Protein AF-A0A6M3JFD9-F1 (afdb_monomer_lite)

Sequence (118 aa):
MDAIRNLLKKIDLKIILIVCLLIGVVTLGWASYWRPKAPDTQKLLADMQAKLQKQFQADIKDRDAKIRDLTSRVTVSNGVISSLRKKMAEVKNEPIKEPPKTNRELRDRFIALGFPPK

Foldseek 3Di:
DVVVVVVVVPDDVVVVVVVVVVVVVVVVVVVVVPPPDDPPVVVVVVVVVVVVVVVVVVVVVVVVVVVVVVVVVVVVVVVVVVVVVVVVVVVVPPPPPPDDPDPVVVQVVCVVVVRHDD

Radius of gyration: 50.24 Å; chains: 1; bounding box: 88×32×130 Å

Structure (mmCIF, N/CA/C/O backbone):
data_AF-A0A6M3JFD9-F1
#
_entry.id   AF-A0A6M3JFD9-F1
#
loop_
_atom_site.group_PDB
_atom_site.id
_atom_site.type_symbol
_atom_site.label_atom_id
_atom_site.label_alt_id
_atom_site.label_comp_id
_atom_site.label_asym_id
_atom_site.label_entity_id
_atom_site.label_seq_id
_atom_site.pdbx_PDB_ins_code
_atom_site.Cartn_x
_atom_site.Cartn_y
_atom_site.Cartn_z
_atom_site.occupancy
_atom_site.B_iso_or_equiv
_atom_site.auth_seq_id
_atom_site.auth_comp_id
_atom_site.auth_asym_id
_atom_site.auth_atom_id
_atom_site.pdbx_PDB_model_num
ATOM 1 N N . MET A 1 1 ? 51.397 -14.039 -59.972 1.00 51.97 1 MET A N 1
ATOM 2 C CA . MET A 1 1 ? 51.222 -12.616 -59.588 1.00 51.97 1 MET A CA 1
ATOM 3 C C . MET A 1 1 ? 51.441 -11.646 -60.754 1.00 51.97 1 MET A C 1
ATOM 5 O O . MET A 1 1 ? 50.959 -10.522 -60.681 1.00 51.97 1 MET A O 1
ATOM 9 N N . ASP A 1 2 ? 52.088 -12.060 -61.848 1.00 54.81 2 ASP A N 1
ATOM 10 C CA . ASP A 1 2 ? 52.437 -11.152 -62.955 1.00 54.81 2 ASP A CA 1
ATOM 11 C C . ASP A 1 2 ? 51.279 -10.817 -63.907 1.00 54.81 2 AS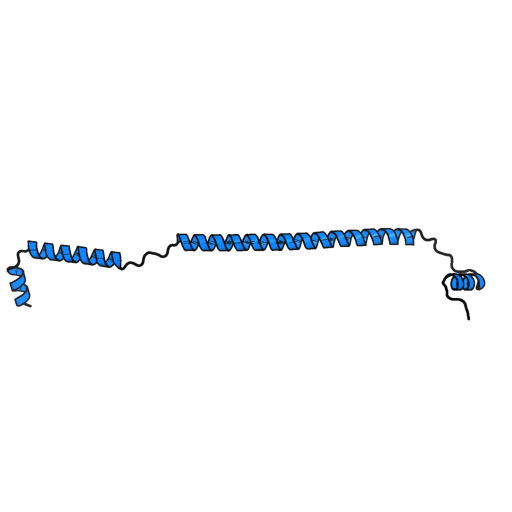P A C 1
ATOM 13 O O . ASP A 1 2 ? 51.224 -9.712 -64.444 1.00 54.81 2 ASP A O 1
ATOM 17 N N . ALA A 1 3 ? 50.288 -11.706 -64.043 1.00 57.41 3 ALA A N 1
ATOM 18 C CA . ALA A 1 3 ? 49.088 -11.452 -64.849 1.00 57.41 3 ALA A CA 1
ATOM 19 C C . ALA A 1 3 ? 48.241 -10.284 -64.301 1.00 57.41 3 ALA A C 1
ATOM 21 O O . ALA A 1 3 ? 47.782 -9.431 -65.058 1.00 57.41 3 ALA A O 1
ATOM 22 N N . ILE A 1 4 ? 48.109 -10.192 -62.974 1.00 60.97 4 ILE A N 1
ATOM 23 C CA . ILE A 1 4 ? 47.383 -9.107 -62.292 1.00 60.97 4 ILE A CA 1
ATOM 24 C C . ILE A 1 4 ? 48.153 -7.786 -62.426 1.00 60.97 4 ILE A C 1
ATOM 26 O O . ILE A 1 4 ? 47.566 -6.734 -62.667 1.00 60.97 4 ILE A O 1
ATOM 30 N N . ARG A 1 5 ? 49.487 -7.847 -62.343 1.00 60.97 5 ARG A N 1
ATOM 31 C CA . ARG A 1 5 ? 50.374 -6.680 -62.444 1.00 60.97 5 ARG A CA 1
ATOM 32 C C . ARG A 1 5 ? 50.365 -6.063 -63.852 1.00 60.97 5 ARG A C 1
ATOM 34 O O . ARG A 1 5 ? 50.401 -4.842 -63.979 1.00 60.97 5 ARG A O 1
ATOM 41 N N . ASN A 1 6 ? 50.258 -6.885 -64.899 1.00 59.38 6 ASN A N 1
ATOM 42 C CA . ASN A 1 6 ? 50.129 -6.421 -66.286 1.00 59.38 6 ASN A CA 1
ATOM 43 C C . ASN A 1 6 ? 48.720 -5.908 -66.633 1.00 59.38 6 ASN A C 1
ATOM 45 O O . ASN A 1 6 ? 48.601 -4.987 -67.439 1.00 59.38 6 ASN A O 1
ATOM 49 N N . LEU A 1 7 ? 47.668 -6.441 -66.001 1.00 59.47 7 LEU A N 1
ATOM 50 C CA . LEU A 1 7 ? 46.309 -5.896 -66.107 1.00 59.47 7 LEU A CA 1
ATOM 51 C C . LEU A 1 7 ? 46.200 -4.513 -65.446 1.00 59.47 7 LEU A C 1
ATOM 53 O O . LEU A 1 7 ? 45.646 -3.598 -66.050 1.00 59.47 7 LEU A O 1
ATOM 57 N N . LEU A 1 8 ? 46.810 -4.319 -64.270 1.00 59.03 8 LEU A N 1
ATOM 58 C CA . LEU A 1 8 ? 46.835 -3.019 -63.585 1.00 59.03 8 LEU A CA 1
ATOM 59 C C . LEU A 1 8 ? 47.589 -1.928 -64.362 1.00 59.03 8 LEU A C 1
ATOM 61 O O . LEU A 1 8 ? 47.222 -0.766 -64.265 1.00 59.03 8 LEU A O 1
ATOM 65 N N . LYS A 1 9 ? 48.618 -2.282 -65.145 1.00 61.88 9 LYS A N 1
ATOM 66 C CA . LYS A 1 9 ? 49.362 -1.317 -65.980 1.00 61.88 9 LYS A CA 1
ATOM 67 C C . LYS A 1 9 ? 48.565 -0.793 -67.181 1.00 61.88 9 LYS A C 1
ATOM 69 O O . LYS A 1 9 ? 48.901 0.269 -67.692 1.00 61.88 9 LYS A O 1
ATOM 74 N N . LYS A 1 10 ? 47.562 -1.541 -67.657 1.00 64.44 10 LYS A N 1
ATOM 75 C CA . LYS A 1 10 ? 46.708 -1.154 -68.798 1.00 64.44 10 LYS A CA 1
ATOM 76 C C . LYS A 1 10 ? 45.469 -0.365 -68.386 1.00 64.44 10 LYS A C 1
ATOM 78 O O . LYS A 1 10 ? 44.881 0.309 -69.225 1.00 64.44 10 LYS A O 1
ATOM 83 N N . ILE A 1 11 ? 45.051 -0.486 -67.132 1.00 66.12 11 ILE A N 1
ATOM 84 C CA . ILE A 1 11 ? 43.870 0.198 -66.618 1.00 66.12 11 ILE A CA 1
ATOM 85 C C . ILE A 1 11 ? 44.312 1.569 -66.121 1.00 66.12 11 ILE A C 1
ATOM 87 O O . ILE A 1 11 ? 45.193 1.683 -65.273 1.00 66.12 11 ILE A O 1
ATOM 91 N N . ASP A 1 12 ? 43.691 2.606 -66.671 1.00 74.44 12 ASP A N 1
ATOM 92 C CA . ASP A 1 12 ? 43.962 3.989 -66.307 1.00 74.44 12 ASP A CA 1
ATOM 93 C C . ASP A 1 12 ? 43.771 4.168 -64.792 1.00 74.44 12 ASP A C 1
ATOM 95 O O . ASP A 1 12 ? 42.737 3.776 -64.239 1.00 74.44 12 ASP A O 1
ATOM 99 N N . LEU A 1 13 ? 44.759 4.745 -64.101 1.00 73.94 13 LEU A N 1
ATOM 100 C CA . LEU A 1 13 ? 44.790 4.849 -62.631 1.00 73.94 13 LEU A CA 1
ATOM 101 C C . LEU A 1 13 ? 43.500 5.484 -62.072 1.00 73.94 13 LEU A C 1
ATOM 103 O O . LEU A 1 13 ? 43.033 5.138 -60.987 1.00 73.94 13 LEU A O 1
ATOM 107 N N . LYS A 1 14 ? 42.887 6.373 -62.863 1.00 73.62 14 LYS A N 1
ATOM 108 C CA . LYS A 1 14 ? 41.606 7.034 -62.585 1.00 73.62 14 LYS A CA 1
ATOM 109 C C . LYS A 1 14 ? 40.445 6.044 -62.433 1.00 73.62 14 LYS A C 1
ATOM 111 O O . LYS A 1 14 ? 39.612 6.225 -61.552 1.00 73.62 14 LYS A O 1
ATOM 116 N N . ILE A 1 15 ? 40.401 4.985 -63.243 1.00 79.19 15 ILE A N 1
ATOM 117 C CA . ILE A 1 15 ? 39.338 3.967 -63.213 1.00 79.19 15 ILE A CA 1
ATOM 118 C C . ILE A 1 15 ? 39.442 3.134 -61.932 1.00 79.19 15 ILE A C 1
ATOM 120 O O . ILE A 1 15 ? 38.435 2.893 -61.272 1.00 79.19 15 ILE A O 1
ATOM 124 N N . ILE A 1 16 ? 40.661 2.758 -61.532 1.00 79.44 16 ILE A N 1
ATOM 125 C CA . ILE A 1 16 ? 40.904 2.026 -60.278 1.00 79.44 16 ILE A CA 1
ATOM 126 C C . ILE A 1 16 ? 40.447 2.867 -59.077 1.00 79.44 16 ILE A C 1
ATOM 128 O O . ILE A 1 16 ? 39.777 2.358 -58.180 1.00 79.44 16 ILE A O 1
ATOM 132 N N . LEU A 1 17 ? 40.744 4.169 -59.093 1.00 79.44 17 LEU A N 1
ATOM 133 C CA . LEU A 1 17 ? 40.327 5.110 -58.051 1.00 79.44 17 LEU A CA 1
ATOM 134 C C . LEU A 1 17 ? 38.797 5.213 -57.936 1.00 79.44 17 LEU A C 1
ATOM 136 O O . LEU A 1 17 ? 38.264 5.178 -56.828 1.00 79.44 17 LEU A O 1
ATOM 140 N N . ILE A 1 18 ? 38.088 5.273 -59.068 1.00 83.31 18 ILE A N 1
ATOM 141 C CA . ILE A 1 18 ? 36.617 5.324 -59.108 1.00 83.31 18 ILE A CA 1
ATOM 142 C C . ILE A 1 18 ? 36.001 4.027 -58.567 1.00 83.31 18 ILE A C 1
ATOM 144 O O . ILE A 1 18 ? 35.056 4.078 -57.779 1.00 83.31 18 ILE A O 1
ATOM 148 N N . VAL A 1 19 ? 36.548 2.865 -58.933 1.00 84.88 19 VAL A N 1
ATOM 149 C CA . VAL A 1 19 ? 36.062 1.563 -58.447 1.00 84.88 19 VAL A CA 1
ATOM 150 C C . VAL A 1 19 ? 36.270 1.425 -56.936 1.00 84.88 19 VAL A C 1
ATOM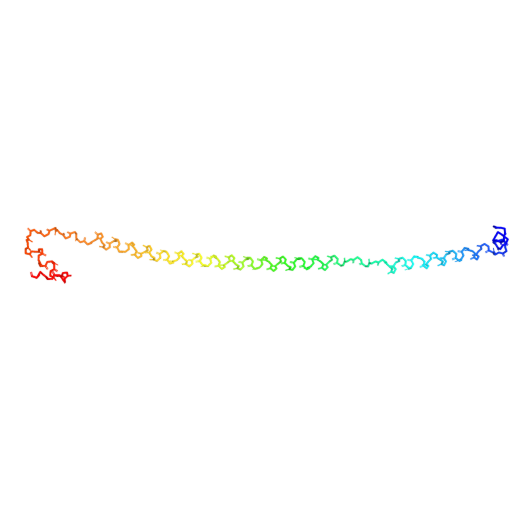 152 O O . VAL A 1 19 ? 35.349 1.018 -56.229 1.00 84.88 19 VAL A O 1
ATOM 155 N N . CYS A 1 20 ? 37.431 1.828 -56.413 1.00 83.00 20 CYS A N 1
ATOM 156 C CA . CYS A 1 20 ? 37.677 1.843 -54.970 1.00 83.00 20 CYS A CA 1
ATOM 157 C C . CYS A 1 20 ? 36.709 2.776 -54.225 1.00 83.00 20 CYS A C 1
ATOM 159 O O . CYS A 1 20 ? 36.218 2.420 -53.153 1.00 83.00 20 CYS A O 1
ATOM 161 N N . LEU A 1 21 ? 36.393 3.941 -54.799 1.00 85.06 21 LEU A N 1
ATOM 162 C CA . LEU A 1 21 ? 35.455 4.895 -54.206 1.00 85.06 21 LEU A CA 1
ATOM 163 C C . LEU A 1 21 ? 34.029 4.327 -54.165 1.00 85.06 21 LEU A C 1
ATOM 165 O O . LEU A 1 21 ? 33.367 4.408 -53.132 1.00 85.06 21 LEU A O 1
ATOM 169 N N . LEU A 1 22 ? 33.583 3.670 -55.239 1.00 84.62 22 LEU A N 1
ATOM 170 C CA . LEU A 1 22 ? 32.279 3.000 -55.288 1.00 84.62 22 LEU A CA 1
ATOM 171 C C . LEU A 1 22 ? 32.167 1.872 -54.254 1.00 84.62 22 LEU A C 1
ATOM 173 O O . LEU A 1 22 ? 31.168 1.794 -53.540 1.00 84.62 22 LEU A O 1
ATOM 177 N N . ILE A 1 23 ? 33.204 1.042 -54.110 1.00 85.00 23 ILE A N 1
ATOM 178 C CA . ILE A 1 23 ? 33.241 -0.016 -53.087 1.00 85.00 23 ILE A CA 1
ATOM 179 C C . ILE A 1 23 ? 33.206 0.594 -51.676 1.00 85.00 23 ILE A C 1
ATOM 181 O O . ILE A 1 23 ? 32.495 0.094 -50.801 1.00 85.00 23 ILE A O 1
ATOM 185 N N . GLY A 1 24 ? 33.908 1.709 -51.451 1.00 81.81 24 GLY A N 1
ATOM 186 C CA . GLY A 1 24 ? 33.868 2.443 -50.183 1.00 81.81 24 GLY A CA 1
ATOM 187 C C . GLY A 1 24 ? 32.464 2.948 -49.832 1.00 81.81 24 GLY A C 1
ATOM 188 O O . GLY A 1 24 ? 31.998 2.763 -48.711 1.00 81.81 24 GLY A O 1
ATOM 189 N N . VAL A 1 25 ? 31.742 3.519 -50.798 1.00 83.69 25 VAL A N 1
ATOM 190 C CA . VAL A 1 25 ? 30.371 4.017 -50.582 1.00 83.69 25 VAL A CA 1
ATOM 191 C C . VAL A 1 25 ? 29.394 2.870 -50.307 1.00 83.69 25 VAL A C 1
ATOM 193 O O . VAL A 1 25 ? 28.581 2.962 -49.386 1.00 83.69 25 VAL A O 1
ATOM 196 N N . VAL A 1 26 ? 29.495 1.765 -51.051 1.00 83.62 26 VAL A N 1
ATOM 197 C CA . VAL A 1 26 ? 28.627 0.591 -50.862 1.00 83.62 26 VAL A CA 1
ATOM 198 C C . VAL A 1 26 ? 28.866 -0.059 -49.498 1.00 83.62 26 VAL A C 1
ATOM 200 O O . VAL A 1 26 ? 27.909 -0.379 -48.797 1.00 83.62 26 VAL A O 1
ATOM 203 N N . THR A 1 27 ? 30.123 -0.204 -49.075 1.00 79.19 27 THR A N 1
ATOM 204 C CA . THR A 1 27 ? 30.457 -0.813 -47.775 1.00 79.19 27 THR A CA 1
ATOM 205 C C . THR A 1 27 ? 30.013 0.051 -46.593 1.00 79.19 27 THR A C 1
ATOM 207 O O . THR A 1 27 ? 29.482 -0.484 -45.619 1.00 79.19 27 THR A O 1
ATOM 210 N N . LEU A 1 28 ? 30.130 1.380 -46.690 1.00 77.88 28 LEU A N 1
ATOM 211 C CA . LEU A 1 28 ? 29.608 2.309 -45.680 1.00 77.88 28 LEU A CA 1
ATOM 212 C C . LEU A 1 28 ? 28.075 2.288 -45.605 1.00 77.88 28 LEU A C 1
ATOM 214 O O . LEU A 1 28 ? 27.513 2.256 -44.507 1.00 77.88 28 LEU A O 1
ATOM 218 N N . GLY A 1 29 ? 27.391 2.259 -46.753 1.00 76.94 29 GLY A N 1
ATOM 219 C CA . GLY A 1 29 ? 25.933 2.130 -46.809 1.00 76.94 29 GLY A CA 1
ATOM 220 C C . GLY A 1 29 ? 25.448 0.817 -46.191 1.00 76.94 29 GLY A C 1
ATOM 221 O O . GLY A 1 29 ? 24.489 0.808 -45.416 1.00 76.94 29 GLY A O 1
ATOM 222 N N . TRP A 1 30 ? 26.161 -0.280 -46.451 1.00 76.31 30 TRP A N 1
ATOM 223 C CA . TRP A 1 30 ? 25.825 -1.591 -45.904 1.00 76.31 30 TRP A CA 1
ATOM 224 C C . TRP A 1 30 ? 26.058 -1.662 -44.391 1.00 76.31 30 TRP A C 1
ATOM 226 O O . TRP A 1 30 ? 25.184 -2.120 -43.655 1.00 76.31 30 TRP A O 1
ATOM 236 N N . ALA A 1 31 ? 27.175 -1.114 -43.905 1.00 72.06 31 ALA A N 1
ATOM 237 C CA . ALA A 1 31 ? 27.462 -1.017 -42.476 1.00 72.06 31 ALA A CA 1
ATOM 238 C C . ALA A 1 31 ? 26.440 -0.142 -41.728 1.00 72.06 31 ALA A C 1
ATOM 240 O O . ALA A 1 31 ? 26.100 -0.438 -40.585 1.00 72.06 31 ALA A O 1
ATOM 241 N N . SER A 1 32 ? 25.928 0.916 -42.362 1.00 67.75 32 SER A N 1
ATOM 242 C CA . SER A 1 32 ? 24.887 1.773 -41.782 1.00 67.75 32 SER A CA 1
ATOM 243 C C . SER A 1 32 ? 23.523 1.072 -41.721 1.00 67.75 32 SER A C 1
ATOM 245 O O . SER A 1 32 ? 22.819 1.184 -40.720 1.00 67.75 32 SER A O 1
ATOM 247 N N . TYR A 1 33 ? 23.172 0.290 -42.748 1.00 70.31 33 TYR A N 1
ATOM 248 C CA . TYR A 1 33 ? 21.908 -0.455 -42.807 1.00 70.31 33 TYR A CA 1
ATOM 249 C C . TYR A 1 33 ? 21.840 -1.610 -41.796 1.00 70.31 33 TYR A C 1
ATOM 251 O O . TYR A 1 33 ? 20.781 -1.880 -41.236 1.00 70.31 33 TYR A O 1
ATOM 259 N N . TRP A 1 34 ? 22.969 -2.278 -41.540 1.00 68.75 34 TRP A N 1
ATOM 260 C CA . TRP A 1 34 ? 23.045 -3.415 -40.614 1.00 68.75 34 TRP A CA 1
ATOM 261 C C . TRP A 1 34 ? 23.283 -3.024 -39.158 1.00 68.75 34 TRP A C 1
ATOM 263 O O . TRP A 1 34 ? 23.253 -3.896 -38.290 1.00 68.75 34 TRP A O 1
ATOM 273 N N . ARG A 1 35 ? 23.507 -1.738 -38.851 1.00 65.56 35 ARG A N 1
ATOM 274 C CA . ARG A 1 35 ? 23.564 -1.310 -37.452 1.00 65.56 35 ARG A CA 1
ATOM 275 C C . ARG A 1 35 ? 22.178 -1.501 -36.835 1.00 65.56 35 ARG A C 1
ATOM 277 O O . ARG A 1 35 ? 21.237 -0.832 -37.269 1.00 65.56 35 ARG A O 1
ATOM 284 N N . PRO A 1 36 ? 22.027 -2.374 -35.822 1.00 62.19 36 PRO A N 1
ATOM 285 C CA . PRO A 1 36 ? 20.771 -2.464 -35.104 1.00 62.19 36 PRO A CA 1
ATOM 286 C C . PRO A 1 36 ? 20.477 -1.077 -34.536 1.00 62.19 36 PRO A C 1
ATOM 288 O O . PRO A 1 36 ? 21.325 -0.482 -33.865 1.00 62.19 36 PRO A O 1
ATOM 291 N N . LYS A 1 37 ? 19.297 -0.534 -34.858 1.00 67.19 37 LYS A N 1
ATOM 292 C CA . LYS A 1 37 ? 18.808 0.693 -34.224 1.00 67.19 37 LYS A CA 1
ATOM 293 C C . LYS A 1 37 ? 18.922 0.469 -32.720 1.00 67.19 37 LYS A C 1
ATOM 295 O O . LYS A 1 37 ? 18.387 -0.522 -32.220 1.00 67.19 37 LYS A O 1
ATOM 300 N N . ALA A 1 38 ? 19.682 1.327 -32.038 1.00 64.69 38 ALA A N 1
ATOM 301 C CA . ALA A 1 38 ? 19.816 1.261 -30.591 1.00 64.69 38 ALA A CA 1
ATOM 302 C C . ALA A 1 38 ? 18.411 1.119 -29.981 1.00 64.69 38 ALA A C 1
ATOM 304 O O . ALA A 1 38 ? 17.493 1.798 -30.454 1.00 64.69 38 ALA A O 1
ATOM 305 N N . PRO A 1 39 ? 18.210 0.214 -29.007 1.00 62.56 39 PRO A N 1
ATOM 306 C CA . PRO A 1 39 ? 16.905 0.056 -28.384 1.00 62.56 39 PRO A CA 1
ATOM 307 C C . PRO A 1 39 ? 16.442 1.425 -27.888 1.00 62.56 39 PRO A C 1
ATOM 309 O O . PRO A 1 39 ? 17.251 2.167 -27.329 1.00 62.56 39 PRO A O 1
ATOM 312 N N . ASP A 1 40 ? 15.172 1.762 -28.139 1.00 74.50 40 ASP A N 1
ATOM 313 C CA . ASP A 1 40 ? 14.544 3.023 -27.730 1.00 74.50 40 ASP A CA 1
ATOM 314 C C . ASP A 1 40 ? 14.636 3.153 -26.200 1.00 74.50 40 ASP A C 1
ATOM 316 O O . ASP A 1 40 ? 13.715 2.800 -25.460 1.00 74.50 40 ASP A O 1
ATOM 320 N N . THR A 1 41 ? 15.763 3.656 -25.703 1.00 71.62 41 THR A N 1
ATOM 321 C CA . THR A 1 41 ? 16.037 3.865 -24.277 1.00 71.62 41 THR A CA 1
ATOM 322 C C . THR A 1 41 ? 14.980 4.764 -23.649 1.00 71.62 41 THR A C 1
ATOM 324 O O . THR A 1 41 ? 14.631 4.586 -22.486 1.00 71.62 41 THR A O 1
ATOM 327 N N . GLN A 1 42 ? 14.387 5.658 -24.444 1.00 73.25 42 GLN A N 1
ATOM 328 C CA . GLN A 1 42 ? 13.253 6.488 -24.048 1.00 73.25 42 GLN A CA 1
ATOM 329 C C . GLN A 1 42 ? 11.993 5.674 -23.728 1.00 73.25 42 GLN A C 1
ATOM 331 O O . GLN A 1 42 ? 11.316 5.974 -22.748 1.00 73.25 42 GLN A O 1
ATOM 336 N N . LYS A 1 43 ? 11.685 4.622 -24.501 1.00 79.62 43 LYS A N 1
ATOM 337 C CA . LYS A 1 43 ? 10.530 3.752 -24.221 1.00 79.62 43 LYS A CA 1
ATOM 338 C C . LYS A 1 43 ? 10.751 2.931 -22.959 1.00 79.62 43 LYS A C 1
ATOM 340 O O . LYS A 1 43 ? 9.832 2.804 -22.158 1.00 79.62 43 LYS A O 1
ATOM 345 N N . LEU A 1 44 ? 11.969 2.422 -22.762 1.00 82.38 44 LEU A N 1
ATOM 346 C CA . LEU A 1 44 ? 12.319 1.682 -21.550 1.00 82.38 44 LEU A CA 1
ATOM 347 C C . LEU A 1 44 ? 12.214 2.572 -20.302 1.00 82.38 44 LEU A C 1
ATOM 349 O O . LEU A 1 44 ? 11.639 2.152 -19.301 1.00 82.38 44 LEU A O 1
ATOM 353 N N . LEU A 1 45 ? 12.714 3.812 -20.374 1.00 83.75 45 LEU A N 1
ATOM 354 C CA . LEU A 1 45 ? 12.584 4.777 -19.280 1.00 83.75 45 LEU A CA 1
ATOM 355 C C . LEU A 1 45 ? 11.119 5.114 -18.987 1.00 83.75 45 LEU A C 1
ATOM 357 O O . LEU A 1 45 ? 10.720 5.121 -17.824 1.00 83.75 45 LEU A O 1
ATOM 361 N N . ALA A 1 46 ? 10.317 5.365 -20.024 1.00 86.88 46 ALA A N 1
ATOM 362 C CA . ALA A 1 46 ? 8.900 5.675 -19.865 1.00 86.88 46 ALA A CA 1
ATOM 363 C C . ALA A 1 46 ? 8.124 4.513 -19.221 1.00 86.88 46 ALA A C 1
ATOM 365 O O . ALA A 1 46 ? 7.310 4.740 -18.325 1.00 86.88 46 ALA A O 1
ATOM 366 N N . ASP A 1 47 ? 8.407 3.270 -19.621 1.00 90.81 47 ASP A N 1
ATOM 367 C CA . ASP A 1 47 ? 7.761 2.084 -19.051 1.00 90.81 47 ASP A CA 1
ATOM 368 C C . ASP A 1 47 ? 8.168 1.858 -17.585 1.00 90.81 47 ASP A C 1
ATOM 370 O O . ASP A 1 47 ? 7.320 1.622 -16.719 1.00 90.81 47 ASP A O 1
ATOM 374 N N . MET A 1 48 ? 9.454 2.043 -17.261 1.00 87.50 48 MET A N 1
ATOM 375 C CA . MET A 1 48 ? 9.930 2.003 -15.875 1.00 87.50 48 MET A CA 1
ATOM 376 C C . MET A 1 48 ? 9.271 3.081 -15.011 1.00 87.50 48 MET A C 1
ATOM 378 O O . MET A 1 48 ? 8.813 2.787 -13.904 1.00 87.50 48 MET A O 1
ATOM 382 N N . GLN A 1 49 ? 9.172 4.311 -15.517 1.00 91.06 49 GLN A N 1
ATOM 383 C CA . GLN A 1 49 ? 8.528 5.414 -14.808 1.00 91.06 49 GLN A CA 1
ATOM 384 C C . GLN A 1 49 ? 7.039 5.133 -14.567 1.00 91.06 49 GLN A C 1
ATOM 386 O O . GLN A 1 49 ? 6.549 5.333 -13.454 1.00 91.06 49 GLN A O 1
ATOM 391 N N . ALA A 1 50 ? 6.326 4.613 -15.568 1.00 92.38 50 ALA A N 1
ATOM 392 C CA . ALA A 1 50 ? 4.921 4.241 -15.434 1.00 92.38 50 ALA A CA 1
ATOM 393 C C . ALA A 1 50 ? 4.719 3.114 -14.408 1.00 92.38 50 ALA A C 1
ATOM 395 O O . ALA A 1 50 ? 3.778 3.153 -13.609 1.00 92.38 50 ALA A O 1
ATOM 396 N N . LYS A 1 51 ? 5.613 2.118 -14.389 1.00 93.31 51 LYS A N 1
ATOM 397 C CA . LYS A 1 51 ? 5.570 1.015 -13.421 1.00 93.31 51 LYS A CA 1
ATOM 398 C C . LYS A 1 51 ? 5.810 1.501 -11.993 1.00 93.31 51 LYS A C 1
ATOM 400 O O . LYS A 1 51 ? 5.044 1.139 -11.101 1.00 93.31 51 LYS A O 1
ATOM 405 N N . LEU A 1 52 ? 6.809 2.361 -11.793 1.00 93.31 52 LEU A N 1
ATOM 406 C CA . LEU A 1 52 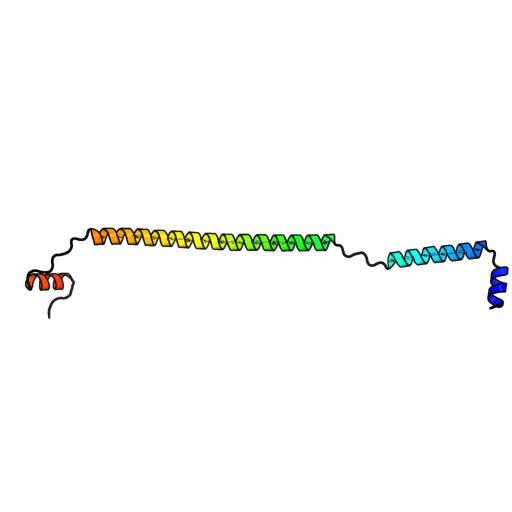? 7.089 3.004 -10.506 1.00 93.31 52 LEU A CA 1
ATOM 407 C C . LEU A 1 52 ? 5.888 3.817 -10.021 1.00 93.31 52 LEU A C 1
ATOM 409 O O . LEU A 1 52 ? 5.445 3.642 -8.891 1.00 93.31 52 LEU A O 1
ATOM 413 N N . GLN A 1 53 ? 5.302 4.653 -10.882 1.00 94.31 53 GLN A N 1
ATOM 414 C CA . GLN A 1 53 ? 4.126 5.447 -10.521 1.00 94.31 53 GLN A CA 1
ATOM 415 C C . GLN A 1 53 ? 2.940 4.574 -10.099 1.00 94.31 53 GLN A C 1
ATOM 417 O O . GLN A 1 53 ? 2.293 4.867 -9.093 1.00 94.31 53 GLN A O 1
ATOM 422 N N . LYS A 1 54 ? 2.670 3.481 -10.823 1.00 95.00 54 LYS A N 1
ATOM 423 C CA . LYS A 1 54 ? 1.609 2.533 -10.452 1.00 95.00 54 LYS A CA 1
ATOM 424 C C . LYS A 1 54 ? 1.874 1.874 -9.099 1.00 95.00 54 LYS A C 1
ATOM 426 O O . LYS A 1 54 ? 0.946 1.766 -8.302 1.00 95.00 54 LYS A O 1
ATOM 431 N N . GLN A 1 55 ? 3.115 1.465 -8.830 1.00 94.62 55 GLN A N 1
ATOM 432 C CA . GLN A 1 55 ? 3.496 0.881 -7.540 1.00 94.62 55 GLN A CA 1
ATOM 433 C C . GLN A 1 55 ? 3.321 1.881 -6.396 1.00 94.62 55 GLN A C 1
ATOM 435 O O . GLN A 1 55 ? 2.653 1.565 -5.418 1.00 94.62 55 GLN A O 1
ATOM 440 N N . PHE A 1 56 ? 3.807 3.115 -6.550 1.00 95.44 56 PHE A N 1
ATOM 441 C CA . PHE A 1 56 ? 3.631 4.148 -5.527 1.00 95.44 56 PHE A CA 1
ATOM 442 C C . PHE A 1 56 ? 2.158 4.466 -5.259 1.00 95.44 56 PHE A C 1
ATOM 444 O O . PHE A 1 56 ? 1.762 4.609 -4.106 1.00 95.44 56 PHE A O 1
ATOM 451 N N . GLN A 1 57 ? 1.322 4.546 -6.297 1.00 95.50 57 GLN A N 1
ATOM 452 C CA . GLN A 1 57 ? -0.114 4.764 -6.107 1.00 95.50 57 GLN A CA 1
ATOM 453 C C . GLN A 1 57 ? -0.794 3.597 -5.383 1.00 95.50 57 GLN A C 1
ATOM 455 O O . GLN A 1 57 ? -1.690 3.828 -4.570 1.00 95.50 57 GLN A O 1
ATOM 460 N N . ALA A 1 58 ? -0.393 2.357 -5.671 1.00 95.69 58 ALA A N 1
ATOM 461 C CA . ALA A 1 58 ? -0.905 1.184 -4.971 1.00 95.69 58 ALA A CA 1
ATOM 462 C C . ALA A 1 58 ? -0.488 1.190 -3.491 1.00 95.69 58 ALA A C 1
ATOM 464 O O . ALA A 1 58 ? -1.342 1.022 -2.623 1.00 95.69 58 ALA A O 1
ATOM 465 N N . ASP A 1 59 ? 0.782 1.479 -3.205 1.00 95.19 59 ASP A N 1
ATOM 466 C CA . ASP A 1 59 ? 1.312 1.554 -1.841 1.00 95.19 59 ASP A CA 1
ATOM 467 C C . ASP A 1 59 ? 0.642 2.657 -1.016 1.00 95.19 59 ASP A C 1
ATOM 469 O O . ASP A 1 59 ? 0.319 2.448 0.153 1.00 95.19 59 ASP A O 1
ATOM 473 N N . ILE A 1 60 ? 0.396 3.828 -1.613 1.00 95.19 60 ILE A N 1
ATOM 474 C CA . ILE A 1 60 ? -0.330 4.917 -0.946 1.00 95.19 60 ILE A CA 1
ATOM 475 C C . ILE A 1 60 ? -1.751 4.467 -0.594 1.00 95.19 60 ILE A C 1
ATOM 477 O O . ILE A 1 60 ? -2.179 4.643 0.544 1.00 95.19 60 ILE A O 1
ATOM 481 N N . LYS A 1 61 ? -2.462 3.820 -1.527 1.00 95.69 61 LYS A N 1
ATOM 482 C CA . LYS A 1 61 ? -3.818 3.311 -1.271 1.00 95.69 61 LYS A CA 1
ATOM 483 C C . LYS A 1 61 ? -3.852 2.258 -0.162 1.00 95.69 61 LYS A C 1
ATOM 485 O O . LYS A 1 61 ? -4.758 2.294 0.667 1.00 95.69 61 LYS A O 1
ATOM 490 N N . ASP A 1 62 ? -2.884 1.342 -0.131 1.00 96.69 62 ASP A N 1
ATOM 491 C CA . ASP A 1 62 ? -2.787 0.326 0.925 1.00 96.69 62 ASP A CA 1
ATOM 492 C C . ASP A 1 62 ? -2.509 0.963 2.295 1.00 96.69 62 ASP A C 1
ATOM 494 O O . ASP A 1 62 ? -3.148 0.628 3.297 1.00 96.69 62 ASP A O 1
ATOM 498 N N . ARG A 1 63 ? -1.608 1.952 2.342 1.00 93.75 63 ARG A N 1
ATOM 499 C CA . ARG A 1 63 ? -1.332 2.717 3.565 1.00 93.75 63 ARG A CA 1
ATOM 500 C C . ARG A 1 63 ? -2.555 3.493 4.043 1.00 93.75 63 ARG A C 1
ATOM 502 O O . ARG A 1 63 ? -2.863 3.429 5.230 1.00 93.75 63 ARG A O 1
ATOM 509 N N . ASP A 1 64 ? -3.285 4.155 3.151 1.00 95.31 64 ASP A N 1
ATOM 510 C CA . ASP A 1 64 ? -4.518 4.870 3.496 1.00 95.31 64 ASP A CA 1
ATOM 511 C C . ASP A 1 64 ? -5.597 3.922 4.035 1.00 95.31 64 ASP A C 1
ATOM 513 O O . ASP A 1 64 ? -6.283 4.245 5.008 1.00 95.31 64 ASP A O 1
ATOM 517 N N . ALA A 1 65 ? -5.734 2.730 3.446 1.00 95.00 65 ALA A N 1
ATOM 518 C CA . ALA A 1 65 ? -6.651 1.706 3.938 1.00 95.00 65 ALA A CA 1
ATOM 519 C C . ALA A 1 65 ? -6.273 1.242 5.354 1.00 95.00 65 ALA A C 1
ATOM 521 O O . ALA A 1 65 ? -7.137 1.179 6.231 1.00 95.00 65 ALA A O 1
ATOM 522 N N . LYS A 1 66 ? -4.980 0.998 5.610 1.00 95.38 66 LYS A N 1
ATOM 523 C CA . LYS A 1 66 ? -4.465 0.653 6.946 1.00 95.38 66 LYS A CA 1
ATOM 524 C C . LYS A 1 66 ? -4.685 1.769 7.962 1.00 95.38 66 LYS A C 1
ATOM 526 O O . LYS A 1 66 ? -5.088 1.487 9.087 1.00 95.38 66 LYS A O 1
ATOM 531 N N . ILE A 1 67 ? -4.459 3.026 7.577 1.00 95.06 67 ILE A N 1
ATOM 532 C CA . ILE A 1 67 ? -4.714 4.182 8.444 1.00 95.06 67 ILE A CA 1
ATOM 533 C C . ILE A 1 67 ? -6.196 4.229 8.823 1.00 95.06 67 ILE A C 1
ATOM 535 O O . ILE A 1 67 ? -6.505 4.328 10.006 1.00 95.06 67 ILE A O 1
ATOM 539 N N . ARG A 1 68 ? -7.115 4.077 7.859 1.00 95.06 68 ARG A N 1
ATOM 540 C CA . ARG A 1 68 ? -8.561 4.056 8.143 1.00 95.06 68 ARG A CA 1
ATOM 541 C C . ARG A 1 68 ? -8.961 2.919 9.080 1.00 95.06 68 ARG A C 1
ATOM 543 O O . ARG A 1 68 ? -9.742 3.158 10.000 1.00 95.06 68 ARG A O 1
ATOM 550 N N . ASP A 1 69 ? -8.428 1.714 8.878 1.00 96.75 69 ASP A N 1
ATOM 551 C CA . ASP A 1 69 ? -8.693 0.578 9.771 1.00 96.75 69 ASP A CA 1
ATOM 552 C C . ASP A 1 69 ? -8.210 0.873 11.199 1.00 96.75 69 ASP A C 1
ATOM 554 O O . ASP A 1 69 ? -8.967 0.734 12.161 1.00 96.75 69 ASP A O 1
ATOM 558 N N . LEU A 1 70 ? -6.982 1.378 11.347 1.00 94.94 70 LEU A N 1
ATOM 559 C CA . LEU A 1 70 ? -6.433 1.768 12.646 1.00 94.94 70 LEU A CA 1
ATOM 560 C C . LEU A 1 70 ? -7.266 2.868 13.315 1.00 94.94 70 LEU A C 1
ATOM 562 O O . LEU A 1 70 ? -7.588 2.753 14.497 1.00 94.94 70 LEU A O 1
ATOM 566 N N . THR A 1 71 ? -7.673 3.904 12.578 1.00 94.38 71 THR A N 1
ATOM 567 C CA . THR A 1 71 ? -8.540 4.971 13.101 1.00 94.38 71 THR A CA 1
ATOM 568 C C . THR A 1 71 ? -9.896 4.430 13.556 1.00 94.38 71 THR A C 1
ATOM 570 O O . THR A 1 71 ? -10.397 4.829 14.612 1.00 94.38 71 THR A O 1
ATOM 573 N N . SER A 1 72 ? -10.475 3.485 12.811 1.00 95.19 72 SER A N 1
ATOM 574 C CA . SER A 1 72 ? -11.718 2.813 13.198 1.00 95.19 72 SER A CA 1
ATOM 575 C C . SER A 1 72 ? -11.542 2.038 14.508 1.00 95.19 72 SER A C 1
ATOM 577 O O . SER A 1 72 ? -12.291 2.250 15.464 1.00 95.19 72 SER A O 1
AT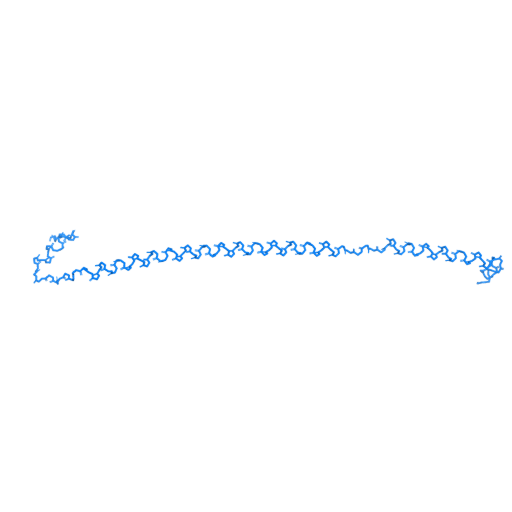OM 579 N N . ARG A 1 73 ? -10.483 1.224 14.616 1.00 93.81 73 ARG A N 1
ATOM 580 C CA . ARG A 1 73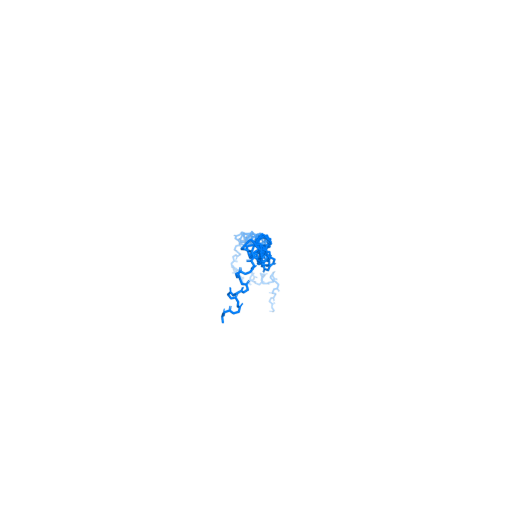 ? -10.167 0.464 15.839 1.00 93.81 73 ARG A CA 1
ATOM 581 C C . ARG A 1 73 ? -9.943 1.368 17.047 1.00 93.81 73 ARG A C 1
ATOM 583 O O . ARG A 1 73 ? -10.438 1.066 18.131 1.00 93.81 73 ARG A O 1
ATOM 590 N N . VAL A 1 74 ? -9.234 2.483 16.873 1.00 94.44 74 VAL A N 1
ATOM 591 C CA . VAL A 1 74 ? -9.018 3.476 17.939 1.00 94.44 74 VAL A CA 1
ATOM 592 C C . VAL A 1 74 ? -10.345 4.088 18.384 1.00 94.44 74 VAL A C 1
ATOM 594 O O . VAL A 1 74 ? -10.599 4.185 19.582 1.00 94.44 74 VAL A O 1
ATOM 597 N N . THR A 1 75 ? -11.223 4.439 17.444 1.00 94.19 75 THR A N 1
ATOM 598 C CA . THR A 1 75 ? -12.560 4.970 17.751 1.00 94.19 75 THR A CA 1
ATOM 599 C C . THR A 1 75 ? -13.390 3.974 18.562 1.00 94.19 75 THR A C 1
ATOM 601 O O . THR A 1 75 ? -13.956 4.338 19.594 1.00 94.19 75 THR A O 1
ATOM 604 N N . VAL A 1 76 ? -13.411 2.702 18.150 1.00 94.56 76 VAL A N 1
ATOM 605 C CA . VAL A 1 76 ? -14.102 1.627 18.882 1.00 94.56 76 VAL A CA 1
ATOM 606 C C . VAL A 1 76 ? -13.514 1.456 20.283 1.00 94.56 76 VAL A C 1
ATOM 608 O O . VAL A 1 76 ? -14.258 1.426 21.262 1.00 94.56 76 VAL A O 1
ATOM 611 N N . SER A 1 77 ? -12.185 1.409 20.397 1.00 92.50 77 SER A N 1
ATOM 612 C CA . SER A 1 77 ? -11.486 1.284 21.680 1.00 92.50 77 SER A CA 1
ATOM 613 C C . SER A 1 77 ? -11.822 2.439 22.631 1.00 92.50 77 SER A C 1
ATOM 615 O O . SER A 1 77 ? -12.167 2.213 23.790 1.00 92.50 77 SER A O 1
ATOM 617 N N . ASN A 1 78 ? -11.840 3.678 22.131 1.00 91.94 78 ASN A N 1
ATOM 618 C CA . ASN A 1 78 ? -12.250 4.848 22.908 1.00 91.94 78 ASN A CA 1
ATOM 619 C C . ASN A 1 78 ? -13.704 4.743 23.396 1.00 91.94 78 ASN A C 1
ATOM 621 O O . ASN A 1 78 ? -13.999 5.104 24.539 1.00 91.94 78 ASN A O 1
ATOM 625 N N . GLY A 1 79 ? -14.606 4.205 22.570 1.00 93.00 79 GLY A N 1
ATOM 626 C CA . GLY A 1 79 ? -15.984 3.908 22.966 1.00 93.00 79 GLY A CA 1
ATOM 627 C C . GLY A 1 79 ? -16.058 2.893 24.111 1.00 93.00 79 GLY A C 1
ATOM 628 O O . GLY A 1 79 ? -16.744 3.128 25.109 1.00 93.00 79 GLY A O 1
ATOM 629 N N . VAL A 1 80 ? -15.287 1.805 24.018 1.00 92.75 80 VAL A N 1
ATOM 630 C CA . VAL A 1 80 ? -15.188 0.789 25.078 1.00 92.75 80 VAL A CA 1
ATOM 631 C C . VAL A 1 80 ? -14.642 1.402 26.368 1.00 92.75 80 VAL A C 1
ATOM 633 O O . VAL A 1 80 ? -15.260 1.238 27.419 1.00 92.75 80 VAL A O 1
ATOM 636 N N . ILE A 1 81 ? -13.556 2.175 26.304 1.00 91.81 81 ILE A N 1
ATOM 637 C CA . ILE A 1 81 ? -12.967 2.847 27.474 1.00 91.81 81 ILE A CA 1
ATOM 638 C C . ILE A 1 81 ? -13.976 3.795 28.131 1.00 91.81 81 ILE A C 1
ATOM 640 O O . ILE A 1 81 ? -14.110 3.800 29.354 1.00 91.81 81 ILE A O 1
ATOM 644 N N . SER A 1 82 ? -14.717 4.572 27.338 1.00 92.31 82 SER A N 1
ATOM 645 C CA . SER A 1 82 ? -15.773 5.455 27.844 1.00 92.31 82 SER A CA 1
ATOM 646 C C . SER A 1 82 ? -16.864 4.667 28.576 1.00 92.31 82 SER A C 1
ATOM 648 O O . SER A 1 82 ? -17.253 5.027 29.689 1.00 92.31 82 SER A O 1
ATOM 650 N N . SER A 1 83 ? -17.306 3.541 28.006 1.00 93.00 83 SER A N 1
ATOM 651 C CA . SER A 1 83 ? -18.304 2.675 28.644 1.00 93.00 83 SER A CA 1
ATOM 652 C C . SER A 1 83 ? -17.800 2.065 29.957 1.00 93.00 83 SER A C 1
ATOM 654 O O . SER A 1 83 ? -18.526 2.049 30.949 1.00 93.00 83 SER A O 1
ATOM 656 N N . LEU A 1 84 ? -16.536 1.633 29.999 1.00 91.31 84 LEU A N 1
ATOM 657 C CA . LEU A 1 84 ? -15.912 1.082 31.199 1.00 91.31 84 LEU A CA 1
ATOM 658 C C . LEU A 1 84 ? -15.766 2.141 32.290 1.00 91.31 84 LEU A C 1
ATOM 660 O O . LEU A 1 84 ? -16.064 1.859 33.446 1.00 91.31 84 LEU A O 1
ATOM 664 N N . ARG A 1 85 ? -15.381 3.373 31.935 1.00 91.88 85 ARG A N 1
ATOM 665 C CA . ARG A 1 85 ? -15.324 4.490 32.889 1.00 91.88 85 ARG A CA 1
ATOM 666 C C . ARG A 1 85 ? -16.690 4.785 33.506 1.00 91.88 85 ARG A C 1
ATOM 668 O O . ARG A 1 85 ? -16.754 5.018 34.708 1.00 91.88 85 ARG A O 1
ATOM 675 N N . LYS A 1 86 ? -17.770 4.733 32.717 1.00 90.44 86 LYS A N 1
ATOM 676 C CA . LYS A 1 86 ? -19.142 4.894 33.232 1.00 90.44 86 LYS A CA 1
ATOM 677 C C . LYS A 1 86 ? -19.515 3.779 34.207 1.00 90.44 86 LYS A C 1
ATOM 679 O O . LYS A 1 86 ? -19.879 4.078 35.336 1.00 90.44 86 LYS A O 1
ATOM 684 N N . LYS A 1 87 ? -19.317 2.514 33.819 1.00 86.56 87 LYS A N 1
ATOM 685 C CA . LYS A 1 87 ? -19.576 1.359 34.698 1.00 86.56 87 LYS A CA 1
ATOM 686 C C . LYS A 1 87 ? -18.765 1.420 35.991 1.00 86.56 87 LYS A C 1
ATOM 688 O O . LYS A 1 87 ? -19.275 1.117 37.059 1.00 86.56 87 LYS A O 1
ATOM 693 N N . MET A 1 88 ? -17.503 1.837 35.916 1.00 83.50 88 MET A N 1
ATOM 694 C CA . MET A 1 88 ? -16.653 1.985 37.098 1.00 83.50 88 MET A CA 1
ATOM 695 C C . MET A 1 88 ? -17.157 3.093 38.030 1.00 83.50 88 MET A C 1
ATOM 697 O O . MET A 1 88 ? -17.106 2.935 39.246 1.00 83.50 88 MET A O 1
ATOM 701 N N . ALA A 1 89 ? -17.658 4.201 37.476 1.00 84.38 89 ALA A N 1
ATOM 702 C CA . ALA A 1 89 ? -18.280 5.261 38.262 1.00 84.38 89 ALA A CA 1
ATOM 703 C C . ALA A 1 89 ? -19.592 4.795 38.914 1.00 84.38 89 ALA A C 1
ATOM 705 O O . ALA A 1 89 ? -19.824 5.112 40.075 1.00 84.38 89 ALA A O 1
ATOM 706 N N . GLU A 1 90 ? -20.410 4.013 38.206 1.00 82.81 90 GLU 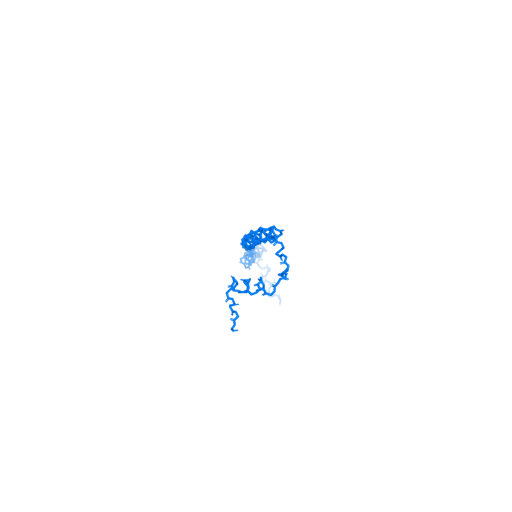A N 1
ATOM 707 C CA . GLU A 1 90 ? -21.624 3.395 38.755 1.00 82.81 90 GLU A CA 1
ATOM 708 C C . GLU A 1 90 ? -21.292 2.465 39.925 1.00 82.81 90 GLU A C 1
ATOM 710 O O . GLU A 1 90 ? -21.804 2.677 41.017 1.00 82.81 90 GLU A O 1
ATOM 715 N N . VAL A 1 91 ? -20.353 1.528 39.750 1.00 81.19 91 VAL A N 1
ATOM 716 C CA . VAL A 1 91 ? -19.910 0.614 40.820 1.00 81.19 91 VAL A CA 1
ATOM 717 C C . VAL A 1 91 ? -19.303 1.372 42.004 1.00 81.19 91 VAL A C 1
ATOM 719 O O . VAL A 1 91 ? -19.526 1.007 43.151 1.00 81.19 91 VAL A O 1
ATOM 722 N N . LYS A 1 92 ? -18.549 2.452 41.759 1.00 74.38 92 LYS A N 1
ATOM 723 C CA . LYS A 1 92 ? -17.993 3.289 42.836 1.00 74.38 92 LYS A CA 1
ATOM 724 C C . LYS A 1 92 ? -19.084 4.012 43.637 1.00 74.38 92 LYS A C 1
ATOM 726 O O . LYS A 1 92 ? -18.881 4.284 44.817 1.00 74.38 92 LYS A O 1
ATOM 731 N N . ASN A 1 93 ? -20.197 4.349 42.991 1.00 73.75 93 ASN A N 1
ATOM 732 C CA . ASN A 1 93 ? -21.329 5.036 43.605 1.00 73.75 93 ASN A CA 1
ATOM 733 C C . ASN A 1 93 ? -22.392 4.068 44.145 1.00 73.75 93 ASN A C 1
ATOM 735 O O . ASN A 1 93 ? -23.314 4.515 44.829 1.00 73.75 93 ASN A O 1
ATOM 739 N N . GLU A 1 94 ? -22.288 2.765 43.865 1.00 69.88 94 GLU A N 1
ATOM 740 C CA . GLU A 1 94 ? -23.132 1.776 44.519 1.00 69.88 94 GLU A CA 1
ATOM 741 C C . GLU A 1 94 ? -22.801 1.753 46.017 1.00 69.88 94 GLU A C 1
ATOM 743 O O . GLU A 1 94 ? -21.639 1.584 46.401 1.00 69.88 94 GLU A O 1
ATOM 748 N N . PRO A 1 95 ? -23.803 1.926 46.897 1.00 63.22 95 PRO A N 1
ATOM 749 C CA . PRO A 1 95 ? -23.574 1.813 48.322 1.00 63.22 95 PRO A CA 1
ATOM 750 C C . PRO A 1 95 ? -23.093 0.393 48.609 1.00 63.22 95 PRO A C 1
ATOM 752 O O . PRO A 1 95 ? -23.764 -0.579 48.251 1.00 63.22 95 PRO A O 1
ATOM 755 N N . ILE A 1 96 ? -21.937 0.274 49.267 1.00 61.19 96 ILE A N 1
ATOM 756 C CA . ILE A 1 96 ? -21.457 -0.994 49.819 1.00 61.19 96 ILE A CA 1
ATOM 757 C C . ILE A 1 96 ? -22.571 -1.494 50.736 1.00 61.19 96 ILE A C 1
ATOM 759 O O . ILE A 1 96 ? -22.770 -0.967 51.830 1.00 61.19 96 ILE A O 1
ATOM 763 N N . LYS A 1 97 ? -23.359 -2.464 50.262 1.00 65.69 97 LYS A N 1
ATOM 764 C CA . LYS A 1 97 ? -24.433 -3.046 51.062 1.00 65.69 97 LYS A CA 1
ATOM 765 C C . LYS A 1 97 ? -23.758 -3.691 52.260 1.00 65.69 97 LYS A C 1
ATOM 767 O O . LYS A 1 97 ? -23.024 -4.662 52.083 1.00 65.69 97 LYS A O 1
ATOM 772 N N . GLU A 1 98 ? -23.994 -3.146 53.455 1.00 70.06 98 GLU A N 1
ATOM 773 C CA . GLU A 1 98 ? -23.466 -3.719 54.692 1.00 70.06 98 GLU A CA 1
ATOM 774 C C . GLU A 1 98 ? -23.739 -5.232 54.703 1.00 70.06 98 GLU A C 1
ATOM 776 O O . GLU A 1 98 ? -24.813 -5.661 54.233 1.00 70.06 98 GLU A O 1
ATOM 781 N N . PRO A 1 99 ? -22.780 -6.049 55.181 1.00 73.88 99 PRO A N 1
ATOM 782 C CA . PRO A 1 99 ? -23.007 -7.476 55.320 1.00 73.88 99 PRO A CA 1
ATOM 783 C C . PRO A 1 99 ? -24.280 -7.690 56.155 1.00 73.88 99 PRO A C 1
ATOM 785 O O . PRO A 1 99 ? -24.499 -6.956 57.122 1.00 73.88 99 PRO A O 1
ATOM 788 N N . PRO A 1 100 ? -25.159 -8.628 55.758 1.00 72.75 100 PRO A N 1
ATOM 789 C CA . PRO A 1 100 ? -26.411 -8.875 56.469 1.00 72.75 100 PRO A CA 1
ATOM 790 C C . PRO A 1 100 ? -26.110 -9.162 57.941 1.00 72.75 100 PRO A C 1
ATOM 792 O O . PRO A 1 100 ? -25.303 -10.037 58.255 1.00 72.75 100 PRO A O 1
ATOM 795 N N . LYS A 1 101 ? -26.741 -8.405 58.843 1.00 75.88 101 LYS A N 1
ATOM 796 C CA . LYS A 1 101 ? -26.489 -8.501 60.289 1.00 75.88 101 LYS A CA 1
ATOM 797 C C . LYS A 1 101 ? -27.245 -9.670 60.910 1.00 75.88 101 LYS A C 1
ATOM 799 O O . LYS A 1 101 ? -26.908 -10.119 62.001 1.00 75.88 101 LYS A O 1
ATOM 804 N N . THR A 1 102 ? -28.269 -10.173 60.220 1.00 81.00 102 THR A N 1
ATOM 805 C CA . THR A 1 102 ? -29.102 -11.285 60.683 1.00 81.00 102 THR A CA 1
ATOM 806 C C . THR A 1 102 ? -29.328 -12.330 59.593 1.00 81.00 102 THR A C 1
ATOM 808 O O . THR A 1 102 ? -29.388 -12.023 58.403 1.00 81.00 102 THR A O 1
ATOM 811 N N . ASN A 1 103 ? -29.546 -13.583 60.008 1.00 81.00 103 ASN A N 1
ATOM 812 C CA . ASN A 1 103 ? -29.902 -14.683 59.101 1.00 81.00 103 ASN A CA 1
ATOM 813 C C . ASN A 1 103 ? -31.190 -14.413 58.303 1.00 81.00 103 ASN A C 1
ATOM 815 O O . ASN A 1 103 ? -31.359 -14.948 57.208 1.00 81.00 103 ASN A O 1
ATOM 819 N N . ARG A 1 104 ? -32.096 -13.583 58.839 1.00 79.69 104 ARG A N 1
ATOM 820 C CA . ARG A 1 104 ? -33.339 -13.183 58.171 1.00 79.69 104 ARG A CA 1
ATOM 821 C C . ARG A 1 104 ? -33.072 -12.230 57.007 1.00 79.69 104 ARG A C 1
ATOM 823 O O . ARG A 1 104 ? -33.496 -12.530 55.901 1.00 79.69 104 ARG A O 1
ATOM 830 N N . GLU A 1 105 ? -32.273 -11.180 57.214 1.00 77.88 105 GLU A N 1
ATOM 831 C CA . GLU A 1 105 ? -31.823 -10.300 56.121 1.00 77.88 105 GLU A CA 1
ATOM 832 C C . GLU A 1 105 ? -31.064 -11.065 55.036 1.00 77.88 105 GLU A C 1
ATOM 834 O O . GLU A 1 105 ? -31.172 -10.751 53.853 1.00 77.88 105 GLU A O 1
ATOM 839 N N . LEU A 1 106 ? -30.282 -12.069 55.435 1.00 78.94 106 LEU A N 1
ATOM 840 C CA . LEU A 1 106 ? -29.543 -12.919 54.512 1.00 78.94 106 LEU A CA 1
ATOM 841 C C . LEU A 1 106 ? -30.523 -13.697 53.619 1.00 78.94 106 LEU A C 1
ATOM 843 O O . LEU A 1 106 ? -30.430 -13.610 52.398 1.00 78.94 106 LEU A O 1
ATOM 847 N N . ARG A 1 107 ? -31.531 -14.358 54.204 1.00 78.56 107 ARG A N 1
ATOM 848 C CA . ARG A 1 107 ? -32.600 -15.037 53.449 1.00 78.56 107 ARG A CA 1
ATOM 849 C C . ARG A 1 107 ? -33.394 -14.083 52.558 1.00 78.56 107 ARG A C 1
ATOM 851 O O . ARG A 1 107 ? -33.604 -14.408 51.395 1.00 78.56 107 ARG A O 1
ATOM 858 N N . ASP A 1 108 ? -33.773 -12.910 53.058 1.00 80.44 108 ASP A N 1
ATOM 859 C CA . ASP A 1 108 ? -34.541 -11.920 52.294 1.00 80.44 108 ASP A CA 1
ATOM 860 C C . ASP A 1 108 ? -33.741 -11.396 51.089 1.00 80.44 108 ASP A C 1
ATOM 862 O O . ASP A 1 108 ? -34.282 -11.252 49.992 1.00 80.44 108 ASP A O 1
ATOM 866 N N . ARG A 1 109 ? -32.423 -11.196 51.243 1.00 77.69 109 ARG A N 1
ATOM 867 C CA . ARG A 1 109 ? -31.524 -10.848 50.128 1.00 77.69 109 ARG A CA 1
ATOM 868 C C . ARG A 1 109 ? -31.368 -11.993 49.127 1.00 77.69 109 ARG A C 1
ATOM 870 O O . ARG A 1 109 ? -31.353 -11.732 47.930 1.00 77.69 109 ARG A O 1
ATOM 877 N N . PHE A 1 110 ? -31.276 -13.240 49.584 1.00 79.25 110 PHE A N 1
ATOM 878 C CA . PHE A 1 110 ? -31.225 -14.412 48.700 1.00 79.25 110 PHE A CA 1
ATOM 879 C C . PHE A 1 110 ? -32.527 -14.583 47.901 1.00 79.25 110 PHE A C 1
ATOM 881 O O . PHE A 1 110 ? -32.476 -14.813 46.693 1.00 79.25 110 PHE A O 1
ATOM 888 N N . ILE A 1 111 ? -33.684 -14.365 48.533 1.00 81.44 111 ILE A N 1
ATOM 889 C CA . ILE A 1 111 ? -34.994 -14.345 47.868 1.00 81.44 111 ILE A CA 1
ATOM 890 C C . ILE A 1 111 ? -35.063 -13.203 46.843 1.00 81.44 111 ILE A C 1
ATOM 892 O O . ILE A 1 111 ? -35.458 -13.438 45.703 1.00 81.44 111 ILE A O 1
ATOM 896 N N . ALA A 1 112 ? -34.615 -11.994 47.198 1.00 79.75 112 ALA A N 1
ATOM 897 C CA . ALA A 1 112 ? -34.571 -10.845 46.286 1.00 79.75 112 ALA A CA 1
ATOM 898 C C . ALA A 1 112 ? -33.626 -11.049 45.084 1.00 79.75 112 ALA A C 1
ATOM 900 O O . ALA A 1 112 ? -33.819 -10.435 44.038 1.00 79.75 112 ALA A O 1
ATOM 901 N N . LEU A 1 113 ? -32.621 -11.918 45.222 1.00 80.00 113 LEU A N 1
ATOM 902 C CA . LEU A 1 113 ? -31.703 -12.322 44.152 1.00 80.00 113 LEU A CA 1
ATOM 903 C C . LEU A 1 113 ? -32.216 -13.519 43.328 1.00 80.00 113 LEU A C 1
ATOM 905 O O . LEU A 1 113 ? -31.518 -13.966 42.421 1.00 80.00 113 LEU A O 1
ATOM 909 N N . GLY A 1 114 ? -33.414 -14.040 43.618 1.00 77.50 114 GLY A N 1
ATOM 910 C CA . GLY A 1 114 ? -34.016 -15.159 42.885 1.00 77.50 114 GLY A CA 1
ATOM 911 C C . GLY A 1 114 ? -33.584 -16.550 43.360 1.00 77.50 114 GLY A C 1
ATOM 912 O O . GLY A 1 114 ? -33.832 -17.534 42.668 1.00 77.50 114 GLY A O 1
ATOM 913 N N . PHE A 1 115 ? -32.972 -16.654 44.542 1.00 74.81 115 PHE A N 1
ATOM 914 C CA . PHE A 1 115 ? -32.545 -17.912 45.160 1.00 74.81 115 PHE A CA 1
ATOM 915 C C . PHE A 1 115 ? -33.318 -18.167 46.465 1.00 74.81 115 PHE A C 1
ATOM 917 O O . PHE A 1 115 ? -32.764 -17.991 47.554 1.00 74.81 115 PHE A O 1
ATOM 924 N N . PRO A 1 116 ? -34.605 -18.558 46.408 1.00 74.50 116 PRO A N 1
ATOM 925 C CA . PRO A 1 116 ? -35.353 -18.880 47.616 1.00 74.50 116 PRO A CA 1
ATOM 926 C C . PRO A 1 116 ? -34.759 -20.127 48.302 1.00 74.50 116 PRO A C 1
ATOM 928 O O . PRO A 1 116 ? -34.413 -21.095 47.617 1.00 74.50 116 PRO A O 1
ATOM 931 N N . PRO A 1 117 ? -34.620 -20.130 49.642 1.00 66.25 117 PRO A N 1
ATOM 932 C CA . PRO A 1 117 ? -34.165 -21.310 50.370 1.00 66.25 117 PRO A CA 1
ATOM 933 C C . PRO A 1 117 ? -35.183 -22.451 50.212 1.00 66.25 117 PRO A C 1
ATOM 935 O O . PRO A 1 117 ? -36.387 -22.212 50.308 1.00 66.25 117 PRO A O 1
ATOM 938 N N . LYS A 1 118 ? -34.687 -23.668 49.952 1.00 66.06 118 LYS A N 1
ATOM 939 C CA . LYS A 1 118 ? -35.486 -24.903 49.970 1.00 66.06 118 LYS A CA 1
ATOM 940 C C . LYS A 1 118 ? -35.851 -25.308 51.393 1.00 66.06 118 LYS A C 1
ATOM 942 O O . LYS A 1 118 ? -35.013 -25.074 52.295 1.00 66.06 118 LYS A O 1
#

pLDDT: mean 80.67, std 11.75, range [51.97, 96.75]

Organism: NCBI:txid1070528

Secondary structure (DSSP, 8-state):
-HHHHHHHHHS-HHHHHHHHHHHHHHHHHHHHHTSPPPP-HHHHHHHHHHHHHHHHHHHHHHHHHHHHHHHHHHHHHHHHHHHHHHHHHHHHHS---PPPSSHHHHHHHHHHTT----